Protein AF-A0A3S4H9F2-F1 (afdb_monomer_lite)

Radius of gyration: 16.85 Å; chains: 1; bounding box: 46×19×31 Å

InterPro domains:
  IPR004618 Aspartate--ammonia ligase [PTHR30073] (9-56)
  IPR045864 Class II Aminoacyl-tRNA synthetase/Biotinyl protein ligase (BPL) and lipoyl protein ligase (LPL) [G3DSA:3.30.930.10] (7-59)
  IPR045864 Class II Aminoacyl-tRNA synthetase/Biotinyl protein ligase (BPL) and lipoyl protein ligase (LPL) [SSF55681] (9-57)

Sequence (63 aa):
MRSRSPRWGIRVDAEALKRQLALTGDEDRLKLEWHQALLRGEMPQTIGGGIGQSRLDDAVAAA

Structure (mmCIF, N/CA/C/O backbone):
data_AF-A0A3S4H9F2-F1
#
_entry.id   AF-A0A3S4H9F2-F1
#
loop_
_atom_site.group_PDB
_atom_site.id
_atom_site.type_symbol
_atom_site.label_atom_id
_atom_site.label_alt_id
_atom_site.label_comp_id
_atom_site.label_asym_id
_atom_site.label_entity_id
_atom_site.label_seq_id
_atom_site.pdbx_PDB_ins_code
_atom_site.Cartn_x
_atom_site.Cartn_y
_atom_site.Cartn_z
_atom_site.occupancy
_atom_site.B_iso_or_equiv
_atom_site.auth_seq_id
_atom_site.auth_comp_id
_atom_site.auth_asym_id
_atom_site.auth_atom_id
_atom_site.pdbx_PDB_model_num
ATOM 1 N N . MET A 1 1 ? 29.492 -9.861 -2.984 1.00 47.03 1 MET A N 1
ATOM 2 C CA . MET A 1 1 ? 28.268 -9.048 -3.169 1.00 47.03 1 MET A CA 1
ATOM 3 C C . MET A 1 1 ? 27.061 -9.986 -3.112 1.00 47.03 1 MET A C 1
ATOM 5 O O . MET A 1 1 ? 27.005 -10.897 -3.926 1.00 47.03 1 MET A O 1
ATOM 9 N N . ARG A 1 2 ? 26.137 -9.886 -2.139 1.00 52.53 2 ARG A N 1
ATOM 10 C CA . ARG A 1 2 ? 24.921 -10.728 -2.181 1.00 52.53 2 ARG A CA 1
ATOM 11 C C . ARG A 1 2 ? 24.017 -10.181 -3.284 1.00 52.53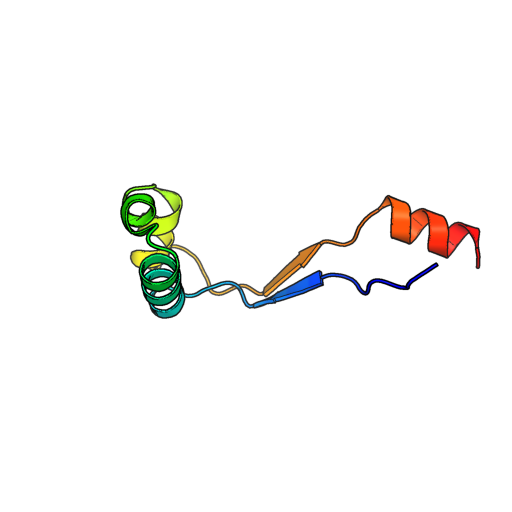 2 ARG A C 1
ATOM 13 O O . ARG A 1 2 ? 23.469 -9.095 -3.113 1.00 52.53 2 ARG A O 1
ATOM 20 N N . SER A 1 3 ? 23.887 -10.917 -4.386 1.00 53.97 3 SER A N 1
ATOM 21 C CA . SER A 1 3 ? 22.877 -10.653 -5.411 1.00 53.97 3 SER A CA 1
ATOM 22 C C . SER A 1 3 ? 21.505 -10.623 -4.732 1.00 53.97 3 SER A C 1
ATOM 24 O O . SER A 1 3 ? 21.018 -11.641 -4.240 1.00 53.97 3 SER A O 1
ATOM 26 N N . ARG A 1 4 ? 20.924 -9.429 -4.587 1.00 65.25 4 ARG A N 1
ATOM 27 C CA . ARG A 1 4 ? 19.523 -9.271 -4.194 1.00 65.25 4 ARG A CA 1
ATOM 28 C C . ARG A 1 4 ? 18.755 -9.044 -5.482 1.00 65.25 4 ARG A C 1
ATOM 30 O O . ARG A 1 4 ? 18.835 -7.950 -6.039 1.00 65.25 4 ARG A O 1
ATOM 37 N N . SER A 1 5 ? 18.047 -10.076 -5.926 1.00 74.25 5 SER A N 1
ATOM 38 C CA . SER A 1 5 ? 17.176 -10.029 -7.097 1.00 74.25 5 SER A CA 1
ATOM 39 C C . SER A 1 5 ? 16.217 -8.830 -7.043 1.00 74.25 5 SER A C 1
ATOM 41 O O . SER A 1 5 ? 15.864 -8.373 -5.943 1.00 74.25 5 SER A O 1
ATOM 43 N N . PRO A 1 6 ? 15.778 -8.314 -8.206 1.00 78.12 6 PRO A N 1
ATOM 44 C CA . PRO A 1 6 ? 14.776 -7.259 -8.258 1.00 78.12 6 PRO A CA 1
ATOM 45 C C . PRO A 1 6 ? 13.529 -7.673 -7.474 1.00 78.12 6 PRO A C 1
ATOM 47 O O . PRO A 1 6 ? 13.094 -8.825 -7.546 1.00 78.12 6 PRO A O 1
ATOM 50 N N . ARG A 1 7 ? 12.966 -6.747 -6.692 1.00 84.06 7 ARG A N 1
ATOM 51 C CA . ARG A 1 7 ? 11.773 -7.043 -5.892 1.00 84.06 7 ARG A CA 1
ATOM 52 C C . ARG A 1 7 ? 10.539 -6.815 -6.743 1.00 84.06 7 ARG A C 1
ATOM 54 O O . ARG A 1 7 ? 10.248 -5.669 -7.072 1.00 84.06 7 ARG A O 1
ATOM 61 N N . TRP A 1 8 ? 9.815 -7.890 -7.018 1.00 93.31 8 TRP A N 1
ATOM 62 C CA . TRP A 1 8 ? 8.518 -7.892 -7.689 1.00 93.31 8 TRP A CA 1
ATOM 63 C C . TRP A 1 8 ? 7.452 -8.468 -6.759 1.00 93.31 8 TRP A C 1
ATOM 65 O O . TRP A 1 8 ? 7.755 -9.314 -5.919 1.00 93.31 8 TRP A O 1
ATOM 75 N N . GLY A 1 9 ? 6.210 -8.016 -6.902 1.00 93.56 9 GLY A N 1
ATOM 76 C CA . GLY A 1 9 ? 5.084 -8.571 -6.161 1.00 93.56 9 GLY A CA 1
ATOM 77 C C . GLY A 1 9 ? 3.736 -8.137 -6.722 1.00 93.56 9 GLY A C 1
ATOM 78 O O . GLY A 1 9 ? 3.579 -7.011 -7.204 1.00 93.56 9 GLY A O 1
ATOM 79 N N . ILE A 1 10 ? 2.763 -9.042 -6.628 1.00 95.62 10 ILE A N 1
ATOM 80 C CA . ILE A 1 10 ? 1.347 -8.748 -6.863 1.00 95.62 10 ILE A CA 1
ATOM 81 C C . ILE A 1 10 ? 0.891 -7.763 -5.778 1.00 95.62 10 ILE A C 1
ATOM 83 O O . ILE A 1 10 ? 1.235 -7.932 -4.605 1.00 95.62 10 ILE A O 1
ATOM 87 N N . ARG A 1 11 ? 0.190 -6.693 -6.165 1.00 96.06 11 ARG A N 1
ATOM 88 C CA . ARG A 1 11 ? -0.320 -5.700 -5.212 1.00 96.06 11 ARG A CA 1
ATOM 89 C C . ARG A 1 11 ? -1.527 -6.242 -4.452 1.00 96.06 11 ARG A C 1
ATOM 91 O O . ARG A 1 11 ? -2.226 -7.132 -4.923 1.00 96.06 11 ARG A O 1
ATOM 98 N N . VAL A 1 12 ? -1.700 -5.721 -3.242 1.00 95.44 12 VAL A N 1
ATOM 99 C CA . VAL A 1 12 ? -2.750 -6.135 -2.312 1.00 95.44 12 VAL A CA 1
ATOM 100 C C . VAL A 1 12 ? -4.132 -5.799 -2.878 1.00 95.44 12 VAL A C 1
ATOM 102 O O . VAL A 1 12 ? -4.305 -4.732 -3.465 1.00 95.44 12 VAL A O 1
ATOM 105 N N . ASP A 1 13 ? -5.091 -6.703 -2.699 1.00 96.50 13 ASP A N 1
ATOM 106 C CA . ASP A 1 13 ? -6.508 -6.450 -2.968 1.00 96.50 13 ASP A CA 1
ATOM 107 C C . ASP A 1 13 ? -7.234 -5.947 -1.702 1.00 96.50 13 ASP A C 1
ATOM 109 O O . ASP A 1 13 ? -6.644 -5.833 -0.624 1.00 96.50 13 ASP A O 1
ATOM 113 N N . ALA A 1 14 ? -8.521 -5.614 -1.821 1.00 96.75 14 ALA A N 1
ATOM 114 C CA . ALA A 1 14 ? -9.305 -5.053 -0.721 1.00 96.75 14 ALA A CA 1
ATOM 115 C C . ALA A 1 14 ? -9.405 -5.983 0.507 1.00 96.75 14 ALA A C 1
ATOM 117 O O . ALA A 1 14 ? -9.320 -5.516 1.646 1.00 96.75 14 ALA A O 1
ATOM 118 N N . GLU A 1 15 ? -9.568 -7.289 0.292 1.00 96.62 15 GLU A N 1
ATOM 119 C CA . GLU A 1 15 ? -9.711 -8.284 1.362 1.00 96.62 15 GLU A CA 1
ATOM 120 C C . GLU A 1 15 ? -8.378 -8.505 2.084 1.00 96.62 15 GLU A C 1
ATOM 122 O O . GLU A 1 15 ? -8.294 -8.449 3.316 1.00 96.62 15 GLU A O 1
ATOM 127 N N . ALA A 1 16 ? -7.302 -8.681 1.316 1.00 97.25 16 ALA A N 1
ATOM 128 C CA . ALA A 1 16 ? -5.960 -8.821 1.847 1.00 97.25 16 ALA A CA 1
ATOM 129 C C . ALA A 1 16 ? -5.514 -7.555 2.590 1.00 97.25 16 ALA A C 1
ATOM 131 O O . ALA A 1 16 ? -4.864 -7.678 3.629 1.00 97.25 16 ALA A O 1
ATOM 132 N N . LEU A 1 17 ? -5.899 -6.361 2.121 1.00 97.56 17 LEU A N 1
ATOM 133 C CA . LEU A 1 17 ? -5.583 -5.100 2.790 1.00 97.56 17 LEU A CA 1
ATOM 134 C C . LEU A 1 17 ? -6.231 -5.038 4.176 1.00 97.56 17 LEU A C 1
ATOM 136 O O . LEU A 1 17 ? -5.528 -4.806 5.157 1.00 97.56 17 LEU A O 1
ATOM 140 N N . LYS A 1 18 ? -7.543 -5.294 4.275 1.00 97.50 18 LYS A N 1
ATOM 141 C CA . LYS A 1 18 ? -8.252 -5.316 5.567 1.00 97.50 18 LYS A CA 1
ATOM 142 C C . LYS A 1 18 ? -7.627 -6.326 6.524 1.00 97.50 18 LYS A C 1
ATOM 144 O O . LYS A 1 18 ? -7.342 -5.990 7.669 1.00 97.50 18 LYS A O 1
ATOM 149 N N . ARG A 1 19 ? -7.353 -7.544 6.039 1.00 98.12 19 ARG A N 1
ATOM 150 C CA . ARG A 1 19 ? -6.731 -8.596 6.853 1.00 98.12 19 ARG A CA 1
ATOM 151 C C . ARG A 1 19 ? -5.358 -8.175 7.367 1.00 98.12 19 ARG A C 1
ATOM 153 O O . ARG A 1 19 ? -5.045 -8.409 8.527 1.00 98.12 19 ARG A O 1
ATOM 160 N N . GLN A 1 20 ? -4.524 -7.590 6.511 1.00 98.06 20 GLN A N 1
ATOM 161 C CA . GLN A 1 20 ? -3.175 -7.177 6.892 1.00 98.06 20 GLN A CA 1
ATOM 162 C C . GLN A 1 20 ? -3.194 -6.027 7.898 1.00 98.06 20 GLN A C 1
ATOM 164 O O . GLN A 1 20 ? -2.456 -6.102 8.873 1.00 98.06 20 GLN A O 1
ATOM 169 N N . LEU A 1 21 ? -4.063 -5.027 7.719 1.00 98.19 21 LEU A N 1
ATOM 170 C CA . LEU A 1 21 ? -4.185 -3.921 8.674 1.00 98.19 21 LEU A CA 1
ATOM 171 C C . LEU A 1 21 ? -4.702 -4.391 10.039 1.00 98.19 21 LEU A C 1
ATOM 173 O O . LEU A 1 21 ? -4.188 -3.943 11.057 1.00 98.19 21 LEU A O 1
ATOM 177 N N . ALA A 1 22 ? -5.641 -5.341 10.078 1.00 98.00 22 ALA A N 1
ATOM 178 C CA . ALA A 1 22 ? -6.084 -5.949 11.334 1.00 98.00 22 ALA A CA 1
ATOM 179 C C . ALA A 1 22 ? -4.949 -6.721 12.036 1.00 98.00 22 ALA A C 1
ATOM 181 O O . ALA A 1 22 ? -4.819 -6.670 13.255 1.00 98.00 22 ALA A O 1
ATOM 182 N N . LEU A 1 23 ? -4.094 -7.413 11.270 1.00 98.25 23 LEU A N 1
ATOM 183 C CA . LEU A 1 23 ? -2.941 -8.141 11.816 1.00 98.25 23 LEU A CA 1
ATOM 184 C C . LEU A 1 23 ? -1.845 -7.212 12.353 1.00 98.25 23 LEU A C 1
ATOM 186 O O . LEU A 1 23 ? -1.140 -7.598 13.283 1.00 98.25 23 LEU A O 1
ATOM 190 N N . THR A 1 24 ? -1.672 -6.024 11.768 1.00 97.81 24 THR A N 1
ATOM 191 C CA . THR A 1 24 ? -0.672 -5.043 12.218 1.00 97.81 24 THR A CA 1
ATOM 192 C C . THR A 1 24 ? -1.225 -4.017 13.207 1.00 97.81 24 THR A C 1
ATOM 194 O O . THR A 1 24 ? -0.439 -3.324 13.844 1.00 97.81 24 THR A O 1
ATOM 197 N N . GLY A 1 25 ? -2.549 -3.955 13.384 1.00 97.88 25 GLY A N 1
ATOM 198 C CA . GLY A 1 25 ? -3.222 -2.985 14.250 1.00 97.88 25 GLY A CA 1
ATOM 199 C C . GLY A 1 25 ? -3.359 -1.583 13.643 1.00 97.88 25 GLY A C 1
ATOM 200 O O . 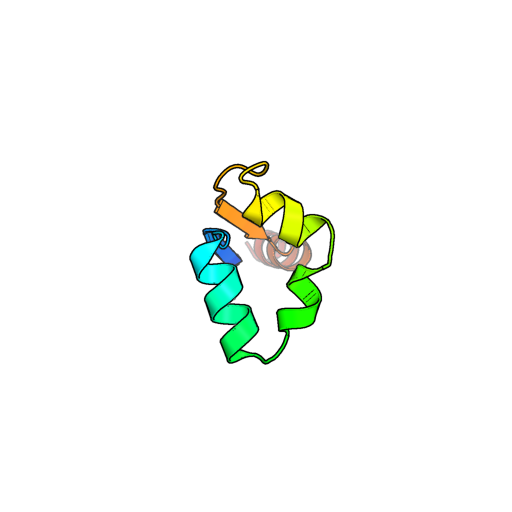GLY A 1 25 ? -3.594 -0.632 14.379 1.00 97.88 25 GLY A O 1
ATOM 201 N N . ASP A 1 26 ? -3.230 -1.449 12.319 1.00 98.06 26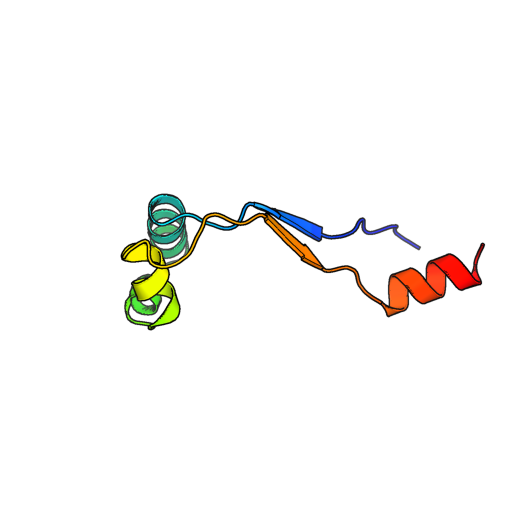 ASP A N 1
ATOM 202 C CA . ASP A 1 26 ? -3.211 -0.168 11.590 1.00 98.06 26 ASP A CA 1
ATOM 203 C C . ASP A 1 26 ? -4.547 0.138 10.876 1.00 98.06 26 ASP A C 1
ATOM 205 O O . ASP A 1 26 ? -4.591 0.694 9.773 1.00 98.06 26 ASP A O 1
ATOM 209 N N . GLU A 1 27 ? -5.673 -0.290 11.444 1.00 97.81 27 GLU A N 1
ATOM 210 C CA . GLU A 1 27 ? -6.995 -0.163 10.810 1.00 97.81 27 GLU A CA 1
ATOM 211 C C . GLU A 1 27 ? -7.428 1.298 10.603 1.00 97.81 27 GLU A C 1
ATOM 213 O O . GLU A 1 27 ? -8.244 1.596 9.729 1.00 97.81 27 GLU A O 1
ATOM 218 N N . ASP A 1 28 ? -6.850 2.241 11.348 1.00 97.69 28 ASP A N 1
ATOM 219 C CA . ASP A 1 28 ? -7.057 3.677 11.166 1.00 97.69 28 ASP A CA 1
ATOM 220 C C . ASP A 1 28 ? -6.638 4.158 9.766 1.00 97.69 28 ASP A C 1
ATOM 222 O O . ASP A 1 28 ? -7.267 5.069 9.216 1.00 97.69 28 ASP A O 1
ATOM 226 N N . ARG A 1 29 ? -5.662 3.486 9.133 1.00 97.75 29 ARG A N 1
ATOM 227 C CA . ARG A 1 29 ? -5.214 3.772 7.758 1.00 97.75 29 ARG A CA 1
ATOM 228 C C . ARG A 1 29 ? -6.301 3.549 6.720 1.00 97.75 29 ARG A C 1
ATOM 230 O O . ARG A 1 29 ? -6.228 4.142 5.643 1.00 97.75 29 ARG A O 1
ATOM 237 N N . LEU A 1 30 ? -7.341 2.776 7.042 1.00 97.12 30 LEU A N 1
ATOM 238 C CA . LEU A 1 30 ? -8.512 2.646 6.181 1.00 97.12 30 LEU A CA 1
ATOM 239 C C . LEU A 1 30 ? -9.188 3.992 5.928 1.00 97.12 30 LEU A C 1
ATOM 241 O O . LEU A 1 30 ? -9.848 4.122 4.912 1.00 97.12 30 LEU A O 1
ATOM 245 N N . LYS A 1 31 ? -9.012 5.009 6.779 1.00 97.12 31 LYS A N 1
ATOM 246 C CA . LYS A 1 31 ? -9.577 6.355 6.568 1.00 97.12 31 LYS A CA 1
ATOM 247 C C . LYS A 1 31 ? -8.851 7.159 5.484 1.00 97.12 31 LYS A C 1
ATOM 249 O O . LYS A 1 31 ? -9.374 8.172 5.033 1.00 97.12 31 LYS A O 1
ATOM 254 N N . LEU A 1 32 ? -7.651 6.740 5.079 1.00 97.94 32 LEU A N 1
ATOM 255 C CA . LEU A 1 32 ? -6.847 7.448 4.087 1.00 97.94 32 LEU A CA 1
ATOM 256 C C . LEU A 1 32 ? -7.411 7.240 2.679 1.00 97.94 32 LEU A C 1
ATOM 258 O O . LEU A 1 32 ? -7.803 6.130 2.315 1.00 97.94 32 LEU A O 1
ATOM 262 N N . GLU A 1 33 ? -7.361 8.289 1.857 1.00 97.75 33 GLU A N 1
ATOM 263 C CA . GLU A 1 33 ? -7.989 8.301 0.528 1.00 97.75 33 GLU A CA 1
ATOM 264 C C . GLU A 1 33 ? -7.549 7.148 -0.373 1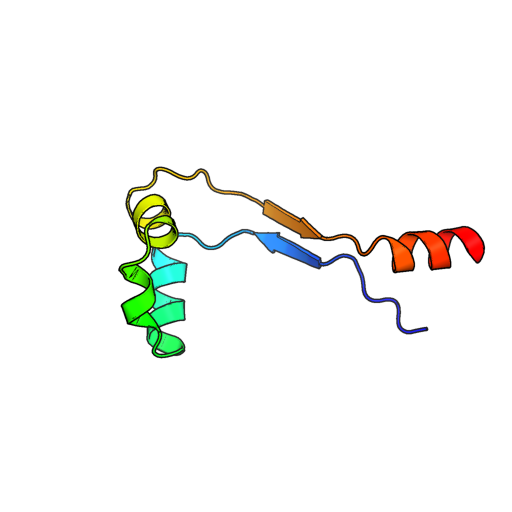.00 97.75 33 GLU A C 1
ATOM 266 O O . GLU A 1 33 ? -8.379 6.516 -1.017 1.00 97.75 33 GLU A O 1
ATOM 271 N N . TRP A 1 34 ? -6.256 6.818 -0.371 1.00 97.88 34 TRP A N 1
ATOM 272 C CA . TRP A 1 34 ? -5.728 5.722 -1.184 1.00 97.88 34 TRP A CA 1
ATOM 273 C C . TRP A 1 34 ? -6.332 4.360 -0.805 1.00 97.88 34 TRP A C 1
ATOM 275 O O . TRP A 1 34 ? -6.696 3.573 -1.676 1.00 97.88 34 TRP A O 1
ATOM 285 N N . HIS A 1 35 ? -6.483 4.093 0.496 1.00 97.69 35 HIS A N 1
ATOM 286 C CA . HIS A 1 35 ? -7.058 2.836 0.981 1.00 97.69 35 HIS A CA 1
ATOM 287 C C . HIS A 1 35 ? -8.550 2.783 0.652 1.00 97.69 35 HIS A C 1
ATOM 289 O O . HIS A 1 35 ? -9.048 1.754 0.207 1.00 97.69 35 HIS A O 1
ATOM 295 N N . GLN A 1 36 ? -9.247 3.912 0.802 1.00 98.00 36 GLN A N 1
ATOM 296 C CA . GLN A 1 36 ? -10.648 4.045 0.420 1.00 98.00 36 GLN A CA 1
ATOM 297 C C . GLN A 1 36 ? -10.864 3.817 -1.085 1.00 98.00 36 GLN A C 1
ATOM 299 O O . GLN A 1 36 ? -11.772 3.079 -1.455 1.00 98.00 36 GLN A O 1
ATOM 304 N N . ALA A 1 37 ? -10.014 4.375 -1.950 1.00 97.56 37 ALA A N 1
ATOM 305 C CA . ALA A 1 37 ? -10.086 4.163 -3.396 1.00 97.56 37 ALA A CA 1
ATOM 306 C C . ALA A 1 37 ? -9.892 2.684 -3.775 1.00 97.56 37 ALA A C 1
ATOM 308 O O . ALA A 1 37 ? -10.656 2.141 -4.577 1.00 97.56 37 ALA A O 1
ATOM 309 N N . LEU A 1 38 ? -8.930 1.996 -3.145 1.00 97.12 38 LEU A N 1
ATOM 310 C CA . LEU A 1 38 ? -8.741 0.555 -3.341 1.00 97.12 38 LEU A CA 1
ATOM 311 C C . LEU A 1 38 ? -9.965 -0.248 -2.873 1.00 97.12 38 LEU A C 1
ATOM 313 O O . LEU A 1 38 ? -10.419 -1.144 -3.580 1.00 97.12 38 LEU A O 1
ATOM 317 N N . LEU A 1 39 ? -10.530 0.090 -1.708 1.00 96.44 39 LEU A N 1
ATOM 318 C CA . LEU A 1 39 ? -11.718 -0.576 -1.162 1.00 96.44 39 LEU A CA 1
ATOM 319 C C . LEU A 1 39 ? -12.980 -0.363 -2.007 1.00 96.44 39 LEU A C 1
ATOM 321 O O . LEU A 1 39 ? -13.833 -1.247 -2.045 1.00 96.44 39 LEU A O 1
ATOM 325 N N . ARG A 1 40 ? -13.101 0.784 -2.685 1.00 97.38 40 ARG A N 1
ATOM 326 C CA . ARG A 1 40 ? -14.194 1.071 -3.627 1.00 97.38 40 ARG A CA 1
ATOM 327 C C . ARG A 1 40 ? -14.005 0.413 -4.998 1.00 97.38 40 ARG A C 1
ATOM 329 O O . ARG A 1 40 ? -14.898 0.507 -5.833 1.00 97.38 40 ARG A O 1
ATOM 336 N N . GLY A 1 41 ? -12.874 -0.255 -5.238 1.00 95.94 41 GLY A N 1
ATOM 337 C CA . GLY A 1 41 ? -12.572 -0.887 -6.524 1.00 95.94 41 GLY A CA 1
ATOM 338 C C . GLY A 1 41 ? -12.212 0.106 -7.633 1.00 95.94 41 GLY A C 1
ATOM 339 O O . GLY A 1 41 ? -12.278 -0.241 -8.807 1.00 95.94 41 GLY A O 1
ATOM 340 N N . GLU A 1 42 ? -11.820 1.335 -7.282 1.00 97.31 42 GLU A N 1
ATOM 341 C CA . GLU A 1 42 ? -11.425 2.377 -8.246 1.00 97.31 42 GLU A CA 1
ATOM 342 C C . GLU A 1 42 ? -10.020 2.142 -8.821 1.00 97.31 42 GLU A C 1
ATOM 344 O O . GLU A 1 42 ? -9.615 2.786 -9.789 1.00 97.31 42 GLU A O 1
ATOM 349 N N . MET A 1 43 ? -9.262 1.217 -8.226 1.00 95.31 43 MET A N 1
ATOM 350 C CA . MET A 1 43 ? -7.912 0.861 -8.644 1.00 95.31 43 MET A CA 1
ATOM 351 C C . MET A 1 43 ? -7.888 -0.537 -9.275 1.00 95.31 43 MET A C 1
ATOM 353 O O . MET A 1 43 ? -8.419 -1.478 -8.682 1.00 95.31 43 MET A O 1
ATOM 357 N N . PRO A 1 44 ? -7.237 -0.719 -10.438 1.00 95.56 44 PRO A N 1
ATOM 358 C CA . PRO A 1 44 ? -7.101 -2.034 -11.049 1.00 95.56 44 PRO A CA 1
ATOM 359 C C . PRO A 1 44 ? -6.118 -2.917 -10.269 1.00 95.56 44 PRO A C 1
ATOM 361 O O . PRO A 1 44 ? -5.176 -2.431 -9.635 1.00 95.56 44 PRO A O 1
ATOM 364 N N . GLN A 1 45 ? -6.281 -4.236 -10.388 1.00 96.38 45 GLN A N 1
ATOM 365 C CA . GLN A 1 45 ? -5.299 -5.190 -9.881 1.00 96.38 45 GLN A CA 1
ATOM 366 C C . GLN A 1 45 ? -3.986 -5.056 -10.659 1.00 96.38 45 GLN A C 1
ATOM 368 O O . GLN A 1 45 ? -3.972 -5.068 -11.889 1.00 96.38 45 GLN A O 1
ATOM 373 N N . THR A 1 46 ? -2.867 -4.941 -9.943 1.00 97.06 46 THR A N 1
ATOM 374 C CA . THR A 1 46 ? -1.555 -4.684 -10.553 1.00 97.06 46 THR A CA 1
ATOM 375 C C . THR A 1 46 ? -0.470 -5.607 -10.014 1.00 97.06 46 THR A C 1
ATOM 377 O O . THR A 1 46 ? -0.527 -6.107 -8.888 1.00 97.06 46 THR A O 1
ATOM 380 N N . ILE A 1 47 ? 0.567 -5.805 -10.825 1.00 95.88 47 ILE A N 1
ATOM 381 C CA . ILE A 1 47 ? 1.861 -6.329 -10.395 1.00 95.88 47 ILE A CA 1
ATOM 382 C C . ILE A 1 47 ? 2.871 -5.187 -10.453 1.00 95.88 47 ILE A C 1
ATOM 384 O O . ILE A 1 47 ? 2.866 -4.392 -11.390 1.00 95.88 47 ILE A O 1
ATOM 388 N N . GLY A 1 48 ? 3.725 -5.073 -9.441 1.00 93.62 48 GLY A N 1
ATOM 389 C CA . GLY A 1 48 ? 4.700 -3.994 -9.397 1.00 93.62 48 GLY A CA 1
ATOM 390 C C . GLY A 1 48 ? 5.969 -4.376 -8.663 1.00 93.62 48 GLY A C 1
ATOM 391 O O . GLY A 1 48 ? 6.009 -5.289 -7.838 1.00 93.62 48 GLY A O 1
ATOM 392 N N . GLY A 1 49 ? 7.026 -3.633 -8.939 1.00 91.88 49 GLY A N 1
ATOM 393 C CA . GLY A 1 49 ? 8.337 -3.886 -8.376 1.00 91.88 49 GLY A CA 1
ATOM 394 C C . GLY A 1 49 ? 9.262 -2.705 -8.568 1.00 91.88 49 GLY A C 1
ATOM 395 O O . GLY A 1 49 ? 8.877 -1.690 -9.141 1.00 91.88 49 GLY A O 1
ATOM 396 N N . GLY A 1 50 ? 10.470 -2.836 -8.041 1.00 92.31 50 GLY A N 1
ATOM 397 C CA . GLY A 1 50 ? 11.506 -1.824 -8.179 1.00 92.31 50 GLY A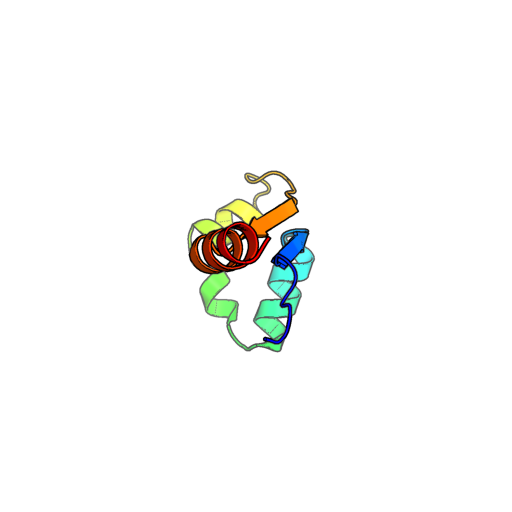 CA 1
ATOM 398 C C . GLY A 1 50 ? 12.839 -2.471 -8.501 1.00 92.31 50 GLY A C 1
ATOM 399 O O . GLY A 1 50 ? 13.224 -3.465 -7.871 1.00 92.31 50 GLY A O 1
ATOM 400 N N . ILE A 1 51 ? 13.550 -1.873 -9.454 1.00 89.81 51 ILE A N 1
ATOM 401 C CA . ILE A 1 51 ? 14.936 -2.209 -9.756 1.00 89.81 51 ILE A CA 1
ATOM 402 C C . ILE A 1 51 ? 15.816 -1.098 -9.184 1.00 89.81 51 ILE A C 1
ATOM 404 O O . ILE A 1 51 ? 15.558 0.083 -9.396 1.00 89.81 51 ILE A O 1
ATOM 408 N N . GLY A 1 52 ? 16.816 -1.471 -8.385 1.00 89.12 52 GLY A N 1
ATOM 409 C CA . GLY A 1 52 ? 17.743 -0.499 -7.809 1.00 89.12 52 GLY A CA 1
ATOM 410 C C . GLY A 1 52 ? 18.767 -0.079 -8.852 1.00 89.12 52 GLY A C 1
ATOM 411 O O . GLY A 1 52 ? 19.621 -0.897 -9.179 1.00 89.12 52 GLY A O 1
ATOM 412 N N . GLN A 1 53 ? 18.693 1.164 -9.331 1.00 88.50 53 GLN A N 1
ATOM 413 C CA . GLN A 1 53 ? 19.546 1.667 -10.413 1.00 88.50 53 GLN A CA 1
ATOM 414 C C . GLN A 1 53 ? 21.040 1.487 -10.120 1.00 88.50 53 GLN A C 1
ATOM 416 O O . GLN A 1 53 ? 21.726 0.858 -10.907 1.00 88.50 53 GLN A O 1
ATOM 421 N N . SER A 1 54 ? 21.520 1.878 -8.935 1.00 88.69 54 SER A N 1
ATOM 422 C CA . SER A 1 54 ? 22.934 1.691 -8.572 1.00 88.69 54 SER A CA 1
ATOM 423 C C . SER A 1 54 ? 23.386 0.231 -8.611 1.00 88.69 54 SER A C 1
ATOM 425 O O . SER A 1 54 ? 24.511 -0.059 -8.981 1.00 88.69 54 SER A O 1
ATOM 427 N N . ARG A 1 55 ? 22.499 -0.716 -8.282 1.00 84.38 55 ARG A N 1
ATOM 428 C CA . ARG A 1 55 ? 22.817 -2.150 -8.354 1.00 84.38 55 ARG A CA 1
ATOM 429 C C . ARG A 1 55 ? 22.869 -2.660 -9.785 1.00 84.38 55 ARG A C 1
ATOM 431 O O . ARG A 1 55 ? 23.604 -3.602 -10.048 1.00 84.38 55 ARG A O 1
ATOM 438 N N . LEU A 1 56 ? 22.038 -2.099 -10.661 1.00 84.06 56 LEU A N 1
ATOM 439 C CA . LEU A 1 56 ? 22.120 -2.352 -12.094 1.00 84.06 56 LEU A CA 1
ATOM 440 C C . LEU A 1 56 ? 23.440 -1.801 -12.629 1.00 84.06 56 LEU A C 1
ATOM 442 O O . LEU A 1 56 ? 24.169 -2.545 -13.269 1.00 84.06 56 LEU A O 1
ATOM 446 N N . ASP A 1 57 ? 23.763 -0.552 -12.303 1.00 86.12 57 ASP A N 1
ATOM 447 C CA . ASP A 1 57 ? 24.973 0.124 -12.773 1.00 86.12 57 ASP A CA 1
ATOM 448 C C . ASP A 1 57 ? 26.237 -0.607 -12.294 1.00 86.12 57 ASP A C 1
ATOM 450 O O . ASP A 1 57 ? 27.097 -0.926 -13.110 1.00 86.12 57 ASP A O 1
ATOM 454 N N . ASP A 1 58 ? 26.310 -0.979 -11.009 1.00 81.00 58 ASP A N 1
ATOM 455 C CA . ASP A 1 58 ? 27.409 -1.778 -10.447 1.00 81.00 58 ASP A CA 1
ATOM 456 C C . ASP A 1 58 ? 27.541 -3.146 -11.138 1.00 81.00 58 ASP A C 1
ATOM 458 O O . ASP A 1 58 ? 28.647 -3.633 -11.365 1.00 81.00 58 ASP A O 1
ATOM 462 N N . ALA A 1 59 ? 26.415 -3.797 -11.455 1.00 73.56 59 ALA A N 1
ATOM 463 C CA . ALA A 1 59 ? 26.414 -5.098 -12.117 1.00 73.56 59 ALA A CA 1
ATOM 464 C C . ALA A 1 59 ? 26.835 -5.006 -13.590 1.00 73.56 59 ALA A C 1
ATOM 466 O O . ALA A 1 59 ? 27.506 -5.911 -14.074 1.00 73.56 59 ALA A O 1
ATOM 467 N N . VAL A 1 60 ? 26.458 -3.930 -14.287 1.00 76.06 60 VAL A N 1
ATOM 468 C CA . VAL A 1 60 ? 26.848 -3.673 -15.681 1.00 76.06 60 VAL A CA 1
ATOM 469 C C . VAL A 1 60 ? 28.312 -3.244 -15.767 1.00 76.06 60 VAL A C 1
ATOM 471 O O . VAL A 1 60 ? 29.003 -3.665 -16.681 1.00 76.06 60 VAL A O 1
ATOM 474 N N . ALA A 1 61 ? 28.814 -2.462 -14.809 1.00 71.38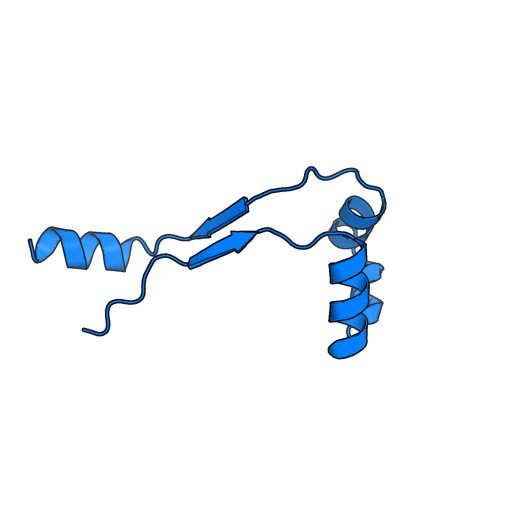 61 ALA A N 1
ATOM 475 C CA . ALA A 1 61 ? 30.223 -2.070 -14.762 1.00 71.38 61 ALA A CA 1
ATOM 476 C C . ALA A 1 61 ? 31.172 -3.241 -14.443 1.00 71.38 61 ALA A C 1
ATOM 478 O O . ALA A 1 61 ? 32.361 -3.172 -14.744 1.00 71.38 61 ALA A O 1
ATOM 479 N N . ALA A 1 62 ? 30.660 -4.297 -13.804 1.00 60.97 62 ALA A N 1
ATOM 480 C CA . ALA A 1 62 ? 31.412 -5.499 -13.454 1.00 60.97 62 ALA A CA 1
ATOM 481 C C . ALA A 1 62 ? 31.326 -6.628 -14.505 1.00 60.97 62 ALA A C 1
ATOM 483 O O . ALA A 1 62 ? 31.910 -7.691 -14.272 1.00 60.97 62 ALA A O 1
ATOM 484 N N . ALA A 1 63 ? 30.589 -6.425 -15.604 1.00 56.91 63 ALA A N 1
ATOM 485 C CA . ALA A 1 63 ? 30.402 -7.372 -16.709 1.00 56.91 63 ALA A CA 1
ATOM 486 C C . ALA A 1 63 ? 31.216 -6.954 -17.942 1.00 56.91 63 ALA A C 1
ATOM 488 O O . ALA A 1 63 ? 31.737 -7.871 -18.616 1.00 56.91 63 ALA A O 1
#

Foldseek 3Di:
DPPDDWDKDWDDALVRVCVVCVVVVNNVCCPPPVVVCRNVVVDDGDMDTDDDPVVVVVVVVVD

pLDDT: mean 89.57, std 12.92, range [47.03, 98.25]

Secondary structure (DSSP, 8-state):
------EEEEPP-HHHHHHHHHHHT-GGGGGSHHHHHHHTT-S---EEEE--HHHHHHHHHT-

Organism: Klebsiella pneumoniae (NCBI:txid573)